Protein AF-A0A069D0A6-F1 (afdb_monomer_lite)

Foldseek 3Di:
DDDDDDDWPKDKDKFAFAPVCVVLVQCCLVVLPCVSVLVTDTDPPHQKMKIWTATPVLFKIWIWIWGDDVPDTDTPDDIRIGGHPSSVVVCVSVVVVPPDPDD

pLDDT: mean 77.09, std 15.59, range [33.62, 91.5]

Secondary structure (DSSP, 8-state):
--PPPS---PEEEEEEE-GGGHHHHHHHHHHT--TGGGGSPB-TT-SEEEEEEE-TTSSEEEEEEEEEETTEEEE-SPPEEEEHHHHHHHHHHHHHH------

Structure (mmCIF, N/CA/C/O backbone):
data_AF-A0A069D0A6-F1
#
_entry.id   AF-A0A069D0A6-F1
#
loop_
_atom_site.group_PDB
_atom_site.id
_atom_site.type_symbol
_atom_site.label_atom_id
_atom_site.label_alt_id
_atom_site.label_comp_id
_atom_site.label_asym_id
_atom_site.label_entity_id
_atom_site.label_seq_id
_atom_site.pdbx_PDB_ins_code
_atom_site.Cartn_x
_atom_site.Cartn_y
_atom_site.Cartn_z
_atom_site.occupancy
_atom_site.B_iso_or_equiv
_atom_site.auth_seq_id
_atom_site.auth_comp_id
_atom_site.auth_asym_id
_atom_site.auth_atom_id
_atom_site.pdbx_PDB_model_num
ATOM 1 N N . MET A 1 1 ? -6.176 -20.694 -6.354 1.00 43.69 1 MET A N 1
ATOM 2 C CA . MET A 1 1 ? -4.826 -20.551 -5.769 1.00 43.69 1 MET A CA 1
ATOM 3 C C . MET A 1 1 ? -3.846 -20.522 -6.924 1.00 43.69 1 MET A C 1
ATOM 5 O O . MET A 1 1 ? -3.759 -21.515 -7.631 1.00 43.69 1 MET A O 1
ATOM 9 N N . VAL A 1 2 ? -3.222 -19.376 -7.195 1.00 44.44 2 VAL A N 1
ATOM 10 C CA . VAL A 1 2 ? -2.264 -19.224 -8.302 1.00 44.44 2 VAL A CA 1
ATOM 11 C C . VAL A 1 2 ? -0.878 -19.098 -7.681 1.00 44.44 2 VAL A C 1
ATOM 13 O O . VAL A 1 2 ? -0.601 -18.132 -6.978 1.00 44.44 2 VAL A O 1
ATOM 16 N N . TYR A 1 3 ? -0.065 -20.134 -7.880 1.00 46.28 3 TYR A N 1
ATOM 17 C CA . TYR A 1 3 ? 1.339 -20.212 -7.481 1.00 46.28 3 TYR A CA 1
ATOM 18 C C . TYR A 1 3 ? 2.176 -19.305 -8.393 1.00 46.28 3 TYR A C 1
ATOM 20 O O . TYR A 1 3 ? 2.193 -19.515 -9.605 1.00 46.28 3 TYR A O 1
ATOM 28 N N . ALA A 1 4 ? 2.898 -18.342 -7.820 1.00 47.50 4 ALA A N 1
ATOM 29 C CA . ALA A 1 4 ? 4.058 -17.734 -8.469 1.00 47.50 4 ALA A CA 1
ATOM 30 C C . ALA A 1 4 ? 5.321 -18.487 -7.999 1.00 47.50 4 ALA A C 1
ATOM 32 O O . ALA A 1 4 ? 5.413 -18.815 -6.813 1.00 47.50 4 ALA A O 1
ATOM 33 N N . PRO A 1 5 ? 6.263 -18.826 -8.898 1.00 43.84 5 PRO A N 1
ATOM 34 C CA . PRO A 1 5 ? 7.428 -19.633 -8.560 1.00 43.84 5 PRO A CA 1
ATOM 35 C C . PRO A 1 5 ? 8.329 -18.923 -7.543 1.00 43.84 5 PRO A C 1
ATOM 37 O O . PRO A 1 5 ? 8.655 -17.744 -7.678 1.00 43.84 5 PRO A O 1
ATOM 40 N N . ALA A 1 6 ? 8.731 -19.682 -6.525 1.00 59.28 6 ALA A N 1
ATOM 41 C CA . ALA A 1 6 ? 9.683 -19.286 -5.502 1.00 59.28 6 ALA A CA 1
ATOM 42 C C . ALA A 1 6 ? 11.030 -18.911 -6.138 1.00 59.28 6 ALA A C 1
ATOM 44 O O . ALA A 1 6 ? 11.638 -19.754 -6.793 1.00 59.28 6 ALA A O 1
ATOM 45 N N . ASN A 1 7 ? 11.443 -17.648 -5.964 1.00 47.53 7 ASN A N 1
ATOM 46 C CA . ASN A 1 7 ? 12.843 -17.206 -5.813 1.00 47.53 7 ASN A CA 1
ATOM 47 C C . ASN A 1 7 ? 13.020 -15.679 -5.686 1.00 47.53 7 ASN A C 1
ATOM 49 O O . ASN A 1 7 ? 14.150 -15.202 -5.622 1.00 47.53 7 ASN A O 1
ATOM 53 N N . MET A 1 8 ? 11.949 -14.892 -5.584 1.00 49.16 8 MET A N 1
ATOM 54 C CA . MET A 1 8 ? 12.048 -13.492 -5.168 1.00 49.16 8 MET A CA 1
ATOM 55 C C . MET A 1 8 ? 11.528 -13.399 -3.737 1.00 49.16 8 MET A C 1
ATOM 57 O O . MET A 1 8 ? 10.323 -13.458 -3.513 1.00 49.16 8 MET A O 1
ATOM 61 N N . VAL A 1 9 ? 12.435 -13.334 -2.759 1.00 55.50 9 VAL A N 1
ATOM 62 C CA . VAL A 1 9 ? 12.079 -13.038 -1.363 1.00 55.50 9 VAL A CA 1
ATOM 63 C C . VAL A 1 9 ? 11.551 -11.607 -1.338 1.00 55.50 9 VAL A C 1
ATOM 65 O O . VAL A 1 9 ? 12.318 -10.662 -1.226 1.00 55.50 9 VAL A O 1
ATOM 68 N N . VAL A 1 10 ? 10.254 -11.417 -1.558 1.00 67.12 10 VAL A N 1
ATOM 69 C CA . VAL A 1 10 ? 9.651 -10.084 -1.518 1.00 67.12 10 VAL A CA 1
ATOM 70 C C . VAL A 1 10 ? 9.651 -9.586 -0.075 1.00 67.12 10 VAL A C 1
ATOM 72 O O . VAL A 1 10 ? 9.298 -10.329 0.841 1.00 67.12 10 VAL A O 1
ATOM 75 N N . ARG A 1 11 ? 10.082 -8.342 0.142 1.00 74.31 11 ARG A N 1
ATOM 76 C CA . ARG A 1 11 ? 9.907 -7.682 1.437 1.00 74.31 11 ARG A CA 1
ATOM 77 C C . ARG A 1 11 ? 8.469 -7.198 1.517 1.00 74.31 11 ARG A C 1
ATOM 79 O O . ARG A 1 11 ? 8.038 -6.434 0.658 1.00 74.31 11 ARG A O 1
ATOM 86 N N . GLU A 1 12 ? 7.746 -7.666 2.523 1.00 80.25 12 GLU A N 1
ATOM 87 C CA . GLU A 1 12 ? 6.431 -7.143 2.875 1.00 80.25 12 GLU A CA 1
ATOM 88 C C . GLU A 1 12 ? 6.618 -6.060 3.940 1.00 80.25 12 GLU A C 1
ATOM 90 O O . GLU A 1 12 ? 7.278 -6.284 4.956 1.00 80.25 12 GLU A O 1
ATOM 95 N N . ALA A 1 13 ? 6.065 -4.880 3.688 1.00 80.88 13 ALA A N 1
ATOM 96 C CA . ALA A 1 13 ? 5.985 -3.794 4.650 1.00 80.88 13 ALA A CA 1
ATOM 97 C C . ALA A 1 13 ? 4.523 -3.380 4.804 1.00 80.88 13 ALA A C 1
ATOM 99 O O . ALA A 1 13 ? 3.746 -3.403 3.848 1.00 80.88 13 ALA A O 1
ATOM 100 N N . VAL A 1 14 ? 4.149 -3.011 6.027 1.00 83.06 14 VAL A N 1
ATOM 101 C CA . VAL A 1 14 ? 2.780 -2.623 6.358 1.00 83.06 14 VAL A CA 1
ATOM 102 C C . VAL A 1 14 ? 2.811 -1.307 7.109 1.00 83.06 14 VAL A C 1
ATOM 104 O O . VAL A 1 14 ? 3.402 -1.223 8.184 1.00 83.06 14 VAL A O 1
ATOM 107 N N . ALA A 1 15 ? 2.151 -0.294 6.560 1.00 84.00 15 ALA A N 1
ATOM 108 C CA . ALA A 1 15 ? 1.984 1.003 7.204 1.00 84.00 15 ALA A CA 1
ATOM 109 C C . ALA A 1 15 ? 0.515 1.223 7.581 1.00 84.00 15 ALA A C 1
ATOM 111 O O . ALA A 1 15 ? -0.398 0.773 6.887 1.00 84.00 15 ALA A O 1
ATOM 112 N N . TYR A 1 16 ? 0.280 1.913 8.692 1.00 86.06 16 TYR A N 1
ATOM 113 C CA . TYR A 1 16 ? -1.058 2.192 9.204 1.00 86.06 16 TYR A CA 1
ATOM 114 C C . TYR A 1 16 ? -1.294 3.698 9.250 1.00 86.06 16 TYR A C 1
ATOM 116 O O . TYR A 1 16 ? -0.422 4.455 9.670 1.00 86.06 16 TYR A O 1
ATOM 124 N N . TYR A 1 17 ? -2.481 4.124 8.829 1.00 86.44 17 TYR A N 1
ATOM 125 C CA . TYR A 1 17 ? -2.833 5.529 8.653 1.00 86.44 17 TYR A CA 1
ATOM 126 C C . TYR A 1 17 ? -4.258 5.835 9.116 1.00 86.44 17 TYR A C 1
ATOM 128 O O . TYR A 1 17 ? -5.128 4.955 9.163 1.00 86.44 17 TYR A O 1
ATOM 136 N N . ASN A 1 18 ? -4.512 7.112 9.406 1.00 86.19 18 ASN A N 1
ATOM 137 C CA . ASN A 1 18 ? -5.834 7.584 9.792 1.00 86.19 18 ASN A CA 1
ATOM 138 C C . ASN A 1 18 ? -6.836 7.539 8.634 1.00 86.19 18 ASN A C 1
ATOM 140 O O . ASN A 1 18 ? -6.500 7.711 7.464 1.00 86.19 18 ASN A O 1
ATOM 144 N N . LEU A 1 19 ? -8.117 7.376 8.974 1.00 84.75 19 LEU A N 1
ATOM 145 C CA . LEU A 1 19 ? -9.211 7.465 8.006 1.00 84.75 19 LEU A CA 1
ATOM 146 C C . LEU A 1 19 ? -9.316 8.861 7.373 1.00 84.75 19 LEU A C 1
ATOM 148 O O . LEU A 1 19 ? -9.757 8.970 6.232 1.00 84.75 19 LEU A O 1
ATOM 152 N N . ARG A 1 20 ? -8.917 9.915 8.099 1.00 86.12 20 ARG A N 1
ATOM 153 C CA . ARG A 1 20 ? -8.944 11.306 7.611 1.00 86.12 20 ARG A CA 1
ATOM 154 C C . ARG A 1 20 ? -8.058 11.507 6.385 1.00 86.12 20 ARG A C 1
ATOM 156 O O . ARG A 1 20 ? -8.439 12.237 5.480 1.00 86.12 20 ARG A O 1
ATOM 163 N N . ASP A 1 21 ? -6.935 10.802 6.337 1.00 85.19 21 ASP A N 1
ATOM 164 C CA . ASP A 1 21 ? -5.945 10.924 5.270 1.00 85.19 21 ASP A CA 1
ATOM 165 C C . ASP A 1 21 ? -6.198 9.936 4.121 1.00 85.19 21 ASP A C 1
ATOM 167 O O . ASP A 1 21 ? -5.440 9.885 3.159 1.00 85.19 21 ASP A O 1
ATOM 171 N N . MET A 1 22 ? -7.285 9.155 4.172 1.00 86.12 22 MET A N 1
ATOM 172 C CA . MET A 1 22 ? -7.584 8.125 3.173 1.00 86.12 22 MET A CA 1
ATOM 173 C C . MET A 1 22 ? -7.626 8.675 1.740 1.00 86.12 22 MET A C 1
ATOM 175 O O . MET A 1 22 ? -7.142 8.013 0.825 1.00 86.12 22 MET A O 1
ATOM 179 N N . GLU A 1 23 ? -8.243 9.837 1.517 1.00 87.00 23 GLU A N 1
ATOM 180 C CA . GLU A 1 23 ? -8.343 10.423 0.170 1.00 87.00 23 GLU A CA 1
ATOM 181 C C . GLU A 1 23 ? -6.974 10.865 -0.349 1.00 87.00 23 GLU A C 1
ATOM 183 O O . GLU A 1 23 ? -6.618 10.540 -1.479 1.00 87.00 23 GLU A O 1
ATOM 188 N N . ILE A 1 24 ? -6.176 11.476 0.526 1.00 87.56 24 ILE A N 1
ATOM 189 C CA . ILE A 1 24 ? -4.803 11.908 0.256 1.00 87.56 24 ILE A CA 1
ATOM 190 C C . ILE A 1 24 ? -3.926 10.698 -0.105 1.00 87.56 24 ILE A C 1
ATOM 192 O O . ILE A 1 24 ? -3.212 10.721 -1.104 1.00 87.56 24 ILE A O 1
ATOM 196 N N . LEU A 1 25 ? -4.038 9.598 0.648 1.00 87.12 25 LEU A N 1
ATOM 197 C CA . LEU A 1 25 ? -3.310 8.352 0.375 1.00 87.12 25 LEU A CA 1
ATOM 198 C C . LEU A 1 25 ? -3.718 7.726 -0.966 1.00 87.12 25 LEU A C 1
ATOM 200 O O . LEU A 1 25 ? -2.874 7.226 -1.709 1.00 87.12 25 LEU A O 1
ATOM 204 N N . LYS A 1 26 ? -5.017 7.738 -1.293 1.00 88.62 26 LYS A N 1
ATOM 205 C CA . LYS A 1 26 ? -5.515 7.214 -2.574 1.00 88.62 26 LYS A CA 1
ATOM 206 C C . LYS A 1 26 ? -4.984 8.018 -3.753 1.00 88.62 26 LYS A C 1
ATOM 208 O O . LYS A 1 26 ? -4.620 7.416 -4.763 1.00 88.62 26 LYS A O 1
ATOM 213 N N . GLU A 1 27 ? -4.985 9.341 -3.632 1.00 89.38 27 GLU A N 1
ATOM 214 C CA . GLU A 1 27 ? -4.511 10.248 -4.673 1.00 89.38 27 GLU A CA 1
ATOM 215 C C . GLU A 1 27 ? -2.995 10.148 -4.841 1.00 89.38 27 GLU A C 1
ATOM 217 O O . GLU A 1 27 ? -2.545 9.869 -5.949 1.00 89.38 27 GLU A O 1
ATOM 222 N N . GLY A 1 28 ? -2.223 10.196 -3.750 1.00 87.69 28 GLY A N 1
ATOM 223 C CA . GLY A 1 28 ? -0.763 10.052 -3.791 1.00 87.69 28 GLY A CA 1
ATOM 224 C C . GLY A 1 28 ? -0.308 8.738 -4.434 1.00 87.69 28 GLY A C 1
ATOM 225 O O . GLY A 1 28 ? 0.558 8.733 -5.309 1.00 87.69 28 GLY A O 1
ATOM 226 N N . LEU A 1 29 ? -0.957 7.611 -4.106 1.00 87.88 29 LEU A N 1
ATOM 227 C CA . LEU A 1 29 ? -0.658 6.326 -4.756 1.00 87.88 29 LEU A CA 1
ATOM 228 C C . LEU A 1 29 ? -1.046 6.303 -6.242 1.00 87.88 29 LEU A C 1
ATOM 230 O O . LEU A 1 29 ? -0.350 5.693 -7.059 1.00 87.88 29 LEU A O 1
ATOM 234 N N . LYS A 1 30 ? -2.155 6.949 -6.609 1.00 88.44 30 LYS A N 1
ATOM 235 C CA . LYS A 1 30 ? -2.635 6.989 -7.994 1.00 88.44 30 LYS A CA 1
ATOM 236 C C . LYS A 1 30 ? -1.759 7.883 -8.873 1.00 88.44 30 LYS A C 1
ATOM 238 O O . LYS A 1 30 ? -1.414 7.484 -9.985 1.00 88.44 30 LYS A O 1
ATOM 243 N N . GLU A 1 31 ? -1.415 9.069 -8.384 1.00 88.19 31 GLU A N 1
ATOM 244 C CA . GLU A 1 31 ? -0.610 10.062 -9.103 1.00 88.19 31 GLU A CA 1
ATOM 245 C C . GLU A 1 31 ? 0.892 9.773 -9.026 1.00 88.19 31 GLU A C 1
ATOM 247 O O . GLU A 1 31 ? 1.650 10.307 -9.832 1.00 88.19 31 GLU A O 1
ATOM 252 N N . LYS A 1 32 ? 1.308 8.853 -8.140 1.00 86.56 32 LYS A N 1
ATOM 253 C CA . LYS A 1 32 ? 2.715 8.537 -7.826 1.00 86.56 32 LYS A CA 1
ATOM 254 C C . LYS A 1 32 ? 3.443 9.714 -7.175 1.00 86.56 32 LYS A C 1
ATOM 256 O O . LYS A 1 32 ? 4.667 9.805 -7.249 1.00 86.56 32 LYS A O 1
ATOM 261 N N . ASP A 1 33 ? 2.685 10.602 -6.543 1.00 83.75 33 ASP A N 1
ATOM 262 C CA . ASP A 1 33 ? 3.227 11.701 -5.765 1.00 83.75 33 ASP A CA 1
ATOM 263 C C . ASP A 1 33 ? 3.375 11.253 -4.308 1.00 83.75 33 ASP A C 1
ATOM 265 O O . ASP A 1 33 ? 2.429 11.231 -3.516 1.00 83.75 33 ASP A O 1
ATOM 269 N N . PHE A 1 34 ? 4.588 10.818 -3.975 1.00 80.75 34 PHE A N 1
ATOM 270 C CA . PHE A 1 34 ? 4.928 10.355 -2.629 1.00 80.75 34 PHE A CA 1
ATOM 271 C C . PHE A 1 34 ? 5.309 11.515 -1.698 1.00 80.75 34 PHE A C 1
ATOM 273 O O . PHE A 1 34 ? 5.375 11.335 -0.485 1.00 80.75 34 PHE A O 1
ATOM 280 N N . SER A 1 35 ? 5.495 12.726 -2.235 1.00 76.00 35 SER A N 1
ATOM 281 C CA . SER A 1 35 ? 5.744 13.930 -1.439 1.00 76.00 35 SER A CA 1
ATOM 282 C C . SER A 1 35 ? 4.522 14.312 -0.607 1.00 76.00 35 SER A C 1
ATOM 284 O O . SER A 1 35 ? 4.662 14.708 0.549 1.00 76.00 35 SER A O 1
ATOM 286 N N . ILE A 1 36 ? 3.316 14.122 -1.148 1.00 73.56 36 ILE A N 1
ATOM 287 C CA . ILE A 1 36 ? 2.066 14.298 -0.401 1.00 73.56 36 ILE A CA 1
ATOM 288 C C . ILE A 1 36 ? 1.966 13.297 0.769 1.00 73.56 36 ILE A C 1
ATOM 290 O O . ILE A 1 36 ? 1.461 13.647 1.839 1.00 73.56 36 ILE A O 1
ATOM 294 N N . LEU A 1 37 ? 2.499 12.079 0.607 1.00 72.75 37 LEU A N 1
ATOM 295 C CA . LEU A 1 37 ? 2.493 11.047 1.652 1.00 72.75 37 LEU A CA 1
ATOM 296 C C . LEU A 1 37 ? 3.416 11.392 2.837 1.00 72.75 37 LEU A C 1
ATOM 298 O O . LEU A 1 37 ? 3.146 10.957 3.954 1.00 72.75 37 LEU A O 1
ATOM 302 N N . HIS A 1 38 ? 4.447 12.224 2.642 1.00 68.31 38 HIS A N 1
ATOM 303 C CA . HIS A 1 38 ? 5.324 12.717 3.720 1.00 68.31 38 HIS A CA 1
ATOM 304 C C . HIS A 1 38 ? 4.580 13.567 4.762 1.00 68.31 38 HIS A C 1
ATOM 306 O O . HIS A 1 38 ? 4.969 13.630 5.927 1.00 68.31 38 HIS A O 1
ATOM 312 N N . ASN A 1 39 ? 3.483 14.214 4.369 1.00 69.12 39 ASN A N 1
ATOM 313 C CA . ASN A 1 39 ? 2.675 15.003 5.298 1.00 69.12 39 ASN A CA 1
ATOM 314 C C . ASN A 1 39 ? 1.695 14.148 6.115 1.00 69.12 39 ASN A C 1
ATOM 316 O O . ASN A 1 39 ? 1.087 14.659 7.060 1.00 69.12 39 ASN A O 1
ATOM 320 N N . VAL A 1 40 ? 1.540 12.864 5.775 1.00 76.12 40 VAL A N 1
ATOM 321 C CA . VAL A 1 40 ? 0.635 11.944 6.463 1.00 76.12 40 VAL A CA 1
ATOM 322 C C . VAL A 1 40 ? 1.406 11.182 7.536 1.00 76.12 40 VAL A C 1
ATOM 324 O O . VAL A 1 40 ? 2.364 10.469 7.251 1.00 76.12 40 VAL A O 1
ATOM 327 N N . LYS A 1 41 ? 0.968 11.302 8.791 1.00 75.56 41 LYS A N 1
ATOM 328 C CA . LYS A 1 41 ? 1.595 10.585 9.907 1.00 75.56 41 LYS A CA 1
ATOM 329 C C . LYS A 1 41 ? 1.191 9.114 9.917 1.00 75.56 41 LYS A C 1
ATOM 331 O O . LYS A 1 41 ? 0.008 8.790 9.818 1.00 75.56 41 LYS A O 1
ATOM 336 N N . ILE A 1 42 ? 2.176 8.245 10.126 1.00 76.88 42 ILE A N 1
ATOM 337 C CA . ILE A 1 42 ? 1.950 6.830 10.414 1.00 76.88 42 ILE A CA 1
ATOM 338 C C . ILE A 1 42 ? 1.411 6.704 11.845 1.00 76.88 42 ILE A C 1
ATOM 340 O O . ILE A 1 42 ? 1.973 7.254 12.793 1.00 76.88 42 ILE A O 1
ATOM 344 N N . GLU A 1 43 ? 0.316 5.970 12.008 1.00 77.94 43 GLU A N 1
ATOM 345 C CA . GLU A 1 43 ? -0.335 5.737 13.296 1.00 77.94 43 GLU A CA 1
ATOM 346 C C . GLU A 1 43 ? -0.444 4.238 13.568 1.00 77.94 43 GLU A C 1
ATOM 348 O O . GLU A 1 43 ? -1.141 3.519 12.854 1.00 77.94 43 GLU A O 1
ATOM 353 N N . GLN A 1 44 ? 0.193 3.754 14.638 1.00 63.25 44 GLN A N 1
ATOM 354 C CA . GLN A 1 44 ? 0.044 2.362 15.061 1.00 63.25 44 GLN A CA 1
ATOM 355 C C . GLN A 1 44 ? -1.418 2.117 15.468 1.00 63.25 44 GLN A C 1
ATOM 357 O O . GLN A 1 44 ? -1.911 2.738 16.407 1.00 63.25 44 GLN A O 1
ATOM 362 N N . ASN A 1 45 ? -2.093 1.190 14.778 1.00 66.44 45 ASN A N 1
ATOM 363 C CA . ASN A 1 45 ? -3.472 0.757 15.051 1.00 66.44 45 ASN A CA 1
ATOM 364 C C . ASN A 1 45 ? -4.595 1.671 14.521 1.00 66.44 45 ASN A C 1
ATOM 366 O O . ASN A 1 45 ? -5.627 1.855 15.169 1.00 66.44 45 ASN A O 1
ATOM 370 N N . SER A 1 46 ? -4.398 2.226 13.327 1.00 76.62 46 SER A N 1
ATOM 371 C CA . SER A 1 46 ? -5.370 3.099 12.671 1.00 76.62 46 SER A CA 1
ATOM 372 C C . SER A 1 46 ? -6.213 2.367 11.609 1.00 76.62 46 SER A C 1
ATOM 374 O O . SER A 1 46 ? -5.951 1.215 11.254 1.00 76.62 46 SER A O 1
ATOM 376 N N . ASN A 1 47 ? -7.289 3.001 11.134 1.00 85.31 47 ASN A N 1
ATOM 377 C CA . ASN A 1 47 ? -8.323 2.332 10.328 1.00 85.31 47 ASN A CA 1
ATOM 378 C C . ASN A 1 47 ? -7.888 2.012 8.893 1.00 85.31 47 ASN A C 1
ATOM 380 O O . ASN A 1 47 ? -8.559 1.221 8.228 1.00 85.31 47 ASN A O 1
ATOM 384 N N . ILE A 1 48 ? -6.837 2.650 8.386 1.00 88.81 48 ILE A N 1
ATOM 385 C CA . ILE A 1 48 ? -6.315 2.411 7.045 1.00 88.81 48 ILE A CA 1
ATOM 386 C C . ILE A 1 48 ? -5.000 1.653 7.165 1.00 88.81 48 ILE A C 1
ATOM 388 O O . ILE A 1 48 ? -4.134 2.012 7.956 1.00 88.81 48 ILE A O 1
ATOM 392 N N . ARG A 1 49 ? -4.857 0.602 6.367 1.00 87.88 49 ARG A N 1
ATOM 393 C CA . ARG A 1 49 ? -3.663 -0.231 6.270 1.00 87.88 49 ARG A CA 1
ATOM 394 C C . ARG A 1 49 ? -3.162 -0.192 4.833 1.00 87.88 49 ARG A C 1
ATOM 396 O O . ARG A 1 49 ? -3.938 -0.426 3.912 1.00 87.88 49 ARG A O 1
ATOM 403 N N . LEU A 1 50 ? -1.886 0.098 4.643 1.00 88.06 50 LEU A N 1
ATOM 404 C CA . LEU A 1 50 ? -1.194 0.042 3.365 1.00 88.06 50 LEU A CA 1
ATOM 405 C C . LEU A 1 50 ? -0.270 -1.172 3.376 1.00 88.06 50 LEU A C 1
ATOM 407 O O . LEU A 1 50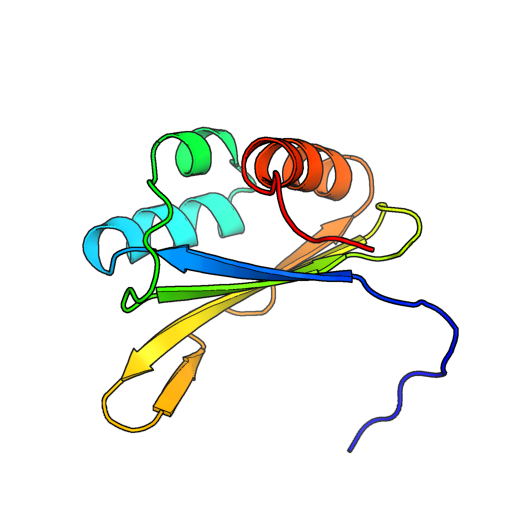 ? 0.687 -1.196 4.146 1.00 88.06 50 LEU A O 1
ATOM 411 N N . ASP A 1 51 ? -0.564 -2.150 2.526 1.00 87.62 51 ASP A N 1
ATOM 412 C CA . ASP A 1 51 ? 0.327 -3.282 2.284 1.00 87.62 51 ASP A CA 1
ATOM 413 C C . ASP A 1 51 ? 1.227 -2.976 1.094 1.00 87.62 51 ASP A C 1
ATOM 415 O O . ASP A 1 51 ? 0.764 -2.510 0.046 1.00 87.62 51 ASP A O 1
ATOM 419 N N . ILE A 1 52 ? 2.517 -3.237 1.272 1.00 86.81 52 ILE A N 1
ATOM 420 C CA . ILE A 1 52 ? 3.576 -2.913 0.327 1.00 86.81 52 ILE A CA 1
ATOM 421 C C . ILE A 1 52 ? 4.419 -4.162 0.124 1.00 86.81 52 ILE A C 1
ATOM 423 O O . ILE A 1 52 ? 4.980 -4.711 1.068 1.00 86.81 52 ILE A O 1
ATOM 427 N N . PHE A 1 53 ? 4.556 -4.575 -1.126 1.00 86.94 53 PHE A N 1
ATOM 428 C CA . PHE A 1 53 ? 5.410 -5.675 -1.537 1.00 86.94 53 PHE A CA 1
ATOM 429 C C . PHE A 1 53 ? 6.532 -5.133 -2.393 1.00 86.94 53 PHE A C 1
ATOM 431 O O . PHE A 1 53 ? 6.286 -4.541 -3.439 1.00 86.94 53 PHE A O 1
ATOM 438 N N . VAL A 1 54 ? 7.765 -5.368 -1.973 1.00 85.06 54 VAL A N 1
ATOM 439 C CA . VAL A 1 54 ? 8.958 -4.873 -2.652 1.00 85.06 54 VAL A CA 1
ATOM 440 C C . VAL A 1 54 ? 9.778 -6.060 -3.122 1.00 85.06 54 VAL A C 1
ATOM 442 O O . VAL A 1 54 ? 10.072 -6.975 -2.350 1.00 85.06 54 VAL A O 1
ATOM 445 N N . SER A 1 55 ? 10.187 -6.046 -4.384 1.00 84.75 55 SER A N 1
ATOM 446 C CA . SER A 1 55 ? 11.128 -7.036 -4.904 1.00 84.75 55 SER A CA 1
ATOM 447 C C . SER A 1 55 ? 12.533 -6.844 -4.309 1.00 84.75 55 SER A C 1
ATOM 449 O O . SER A 1 55 ? 12.933 -5.740 -3.945 1.00 84.75 55 SER A O 1
ATOM 451 N N . MET A 1 56 ? 13.325 -7.916 -4.218 1.00 79.25 56 MET A N 1
ATOM 452 C CA . MET A 1 56 ? 14.695 -7.872 -3.674 1.00 79.25 56 MET A CA 1
ATOM 453 C C . MET A 1 56 ? 15.619 -6.909 -4.415 1.00 79.25 56 MET A C 1
ATOM 455 O O . MET A 1 56 ? 16.456 -6.260 -3.790 1.00 79.25 56 MET A O 1
ATOM 459 N N . ASP A 1 57 ? 15.441 -6.798 -5.728 1.00 80.12 57 ASP A N 1
ATOM 460 C CA . ASP A 1 57 ? 16.176 -5.869 -6.584 1.00 80.12 57 ASP A CA 1
ATOM 461 C C . ASP A 1 57 ? 15.725 -4.407 -6.424 1.00 80.12 57 ASP A C 1
ATOM 463 O O . ASP A 1 57 ? 16.325 -3.523 -7.0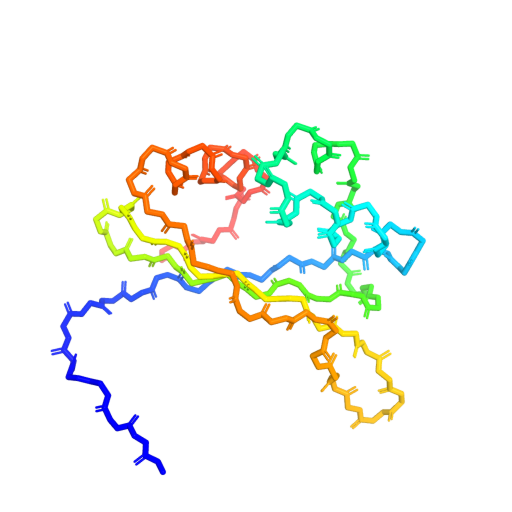30 1.00 80.12 57 ASP A O 1
ATOM 467 N N . LYS A 1 58 ? 14.695 -4.144 -5.601 1.00 81.50 58 LYS A N 1
ATOM 468 C CA . LYS A 1 58 ? 14.065 -2.831 -5.374 1.00 81.50 58 LYS A CA 1
ATOM 469 C C . LYS A 1 58 ? 13.543 -2.157 -6.654 1.00 81.50 58 LYS A C 1
ATOM 471 O O . LYS A 1 58 ? 13.246 -0.968 -6.636 1.00 81.50 58 LYS A O 1
ATOM 476 N N . ARG A 1 59 ? 13.399 -2.904 -7.756 1.00 86.25 59 ARG A N 1
ATOM 477 C CA . ARG A 1 59 ? 12.909 -2.382 -9.050 1.00 86.25 59 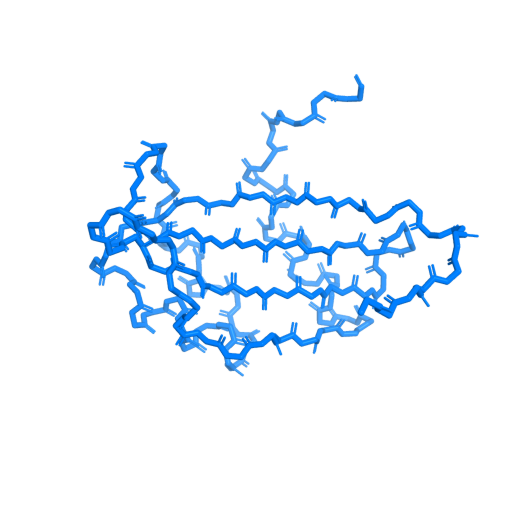ARG A CA 1
ATOM 478 C C . ARG A 1 59 ? 11.412 -2.533 -9.233 1.00 86.25 59 ARG A C 1
ATOM 480 O O . ARG A 1 59 ? 10.859 -2.039 -10.208 1.00 86.25 59 ARG A O 1
ATOM 487 N N . PHE A 1 60 ? 10.761 -3.237 -8.321 1.00 87.31 60 PHE A N 1
ATOM 488 C CA . PHE A 1 60 ? 9.334 -3.475 -8.375 1.00 87.31 60 PHE A CA 1
ATOM 489 C C . PHE A 1 60 ? 8.723 -3.301 -6.997 1.00 87.31 60 PHE A C 1
ATOM 491 O O . PHE A 1 60 ? 9.210 -3.880 -6.020 1.00 87.31 60 PHE A O 1
ATOM 498 N N . VAL A 1 61 ? 7.641 -2.530 -6.954 1.00 87.81 61 VAL A N 1
ATOM 499 C CA . VAL A 1 61 ? 6.816 -2.343 -5.766 1.00 87.81 61 VAL A CA 1
ATOM 500 C C . VAL A 1 61 ? 5.356 -2.554 -6.142 1.00 87.81 61 VAL A C 1
ATOM 502 O O . VAL A 1 61 ? 4.879 -1.995 -7.127 1.00 87.81 61 VAL A O 1
ATOM 505 N N . ALA A 1 62 ? 4.635 -3.331 -5.342 1.00 88.94 62 ALA A N 1
ATOM 506 C CA . ALA A 1 62 ? 3.185 -3.404 -5.382 1.00 88.94 62 ALA A CA 1
ATOM 507 C C . ALA A 1 62 ? 2.611 -2.823 -4.089 1.00 88.94 62 ALA A C 1
ATOM 509 O O . ALA A 1 62 ? 3.022 -3.225 -3.006 1.00 88.94 62 ALA A O 1
ATOM 510 N N . ALA A 1 63 ? 1.663 -1.896 -4.193 1.00 89.25 63 ALA A N 1
ATOM 511 C CA . ALA A 1 63 ? 1.060 -1.229 -3.043 1.00 89.25 63 ALA A CA 1
ATOM 512 C C . ALA A 1 63 ? -0.470 -1.310 -3.095 1.00 89.25 63 ALA A C 1
ATOM 514 O O . ALA A 1 63 ? -1.076 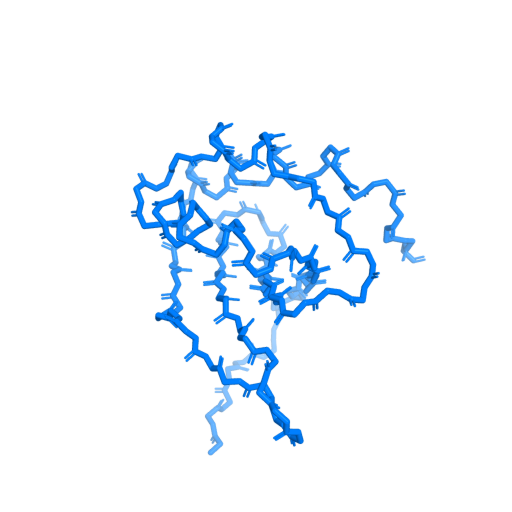-1.116 -4.155 1.00 89.25 63 ALA A O 1
ATOM 515 N N . GLN A 1 64 ? -1.108 -1.576 -1.954 1.00 91.50 64 GLN A N 1
ATOM 516 C CA . GLN A 1 64 ? -2.566 -1.630 -1.853 1.00 91.50 64 GLN A CA 1
ATOM 517 C C . GLN A 1 64 ? -3.083 -1.108 -0.511 1.00 91.50 64 GLN A C 1
ATOM 519 O O . GLN A 1 64 ? -2.613 -1.505 0.552 1.00 91.50 64 GLN A O 1
ATOM 524 N N . LEU A 1 65 ? -4.119 -0.264 -0.567 1.00 90.62 65 LEU A N 1
ATOM 525 C CA . LEU A 1 65 ? -4.812 0.232 0.616 1.00 90.62 65 LEU A CA 1
ATOM 526 C C . LEU A 1 65 ? -6.008 -0.642 0.995 1.00 90.62 65 LEU A C 1
ATOM 528 O O . LEU A 1 65 ? -6.882 -0.969 0.179 1.00 90.62 65 LEU A O 1
ATOM 532 N N . PHE A 1 66 ? -6.104 -0.895 2.290 1.00 89.62 66 PHE A N 1
ATOM 533 C CA . PHE A 1 66 ? -7.189 -1.574 2.964 1.00 89.62 66 PHE A CA 1
ATOM 534 C C . PHE A 1 66 ? -7.798 -0.658 4.017 1.00 89.62 66 PHE A C 1
ATOM 536 O O . PHE A 1 66 ? -7.100 0.026 4.757 1.00 89.62 66 PHE A O 1
ATOM 543 N N . GLN A 1 67 ? -9.119 -0.677 4.113 1.00 89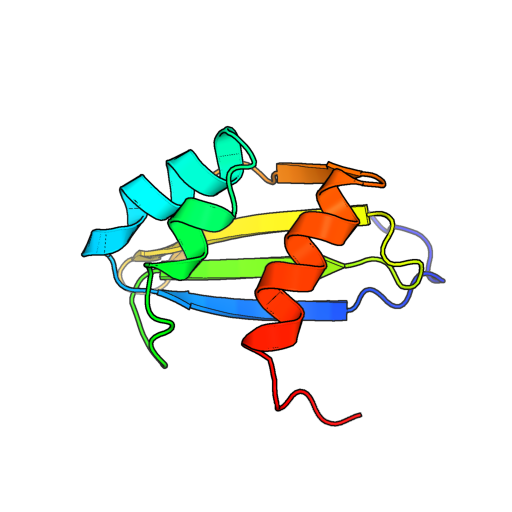.25 67 GLN A N 1
ATOM 544 C CA . GLN A 1 67 ? -9.853 -0.043 5.194 1.00 89.25 67 GLN A CA 1
ATOM 545 C C . GLN A 1 67 ? -10.362 -1.112 6.151 1.00 89.25 67 GLN A C 1
ATOM 547 O O . GLN A 1 67 ? -10.976 -2.099 5.734 1.00 89.25 67 GLN A O 1
ATOM 552 N N . PHE A 1 68 ? -10.160 -0.884 7.441 1.00 85.00 68 PHE A N 1
ATOM 553 C CA . PHE A 1 68 ? -10.821 -1.627 8.492 1.00 85.00 68 PHE A CA 1
ATOM 554 C C . PHE A 1 68 ? -12.309 -1.263 8.517 1.00 85.00 68 PHE A C 1
ATOM 556 O O . PHE A 1 68 ? -12.708 -0.132 8.800 1.00 85.00 68 PHE A O 1
ATOM 563 N N . VAL A 1 69 ? -13.134 -2.249 8.200 1.00 81.62 69 VAL A N 1
ATOM 564 C CA . VAL A 1 69 ? -14.584 -2.242 8.393 1.00 81.62 69 VAL A CA 1
ATOM 565 C C . VAL A 1 69 ? -14.846 -3.244 9.521 1.00 81.62 69 VAL A C 1
ATOM 567 O O . VAL A 1 69 ? -14.098 -4.218 9.614 1.00 81.62 69 VAL A O 1
ATOM 570 N N . PRO A 1 70 ? -15.851 -3.064 10.399 1.00 81.19 70 PRO A N 1
ATOM 571 C CA . PRO A 1 70 ? -16.076 -3.994 11.501 1.00 81.19 70 PRO A CA 1
ATOM 572 C C . PRO A 1 70 ? -15.977 -5.456 11.048 1.00 81.19 70 PRO A C 1
ATOM 574 O O . PRO A 1 70 ? -16.658 -5.873 10.108 1.00 81.19 70 PRO A O 1
ATOM 577 N N . TYR A 1 71 ? -15.079 -6.197 11.703 1.00 73.50 71 TYR A N 1
ATOM 578 C CA . TYR A 1 71 ? -14.791 -7.617 11.480 1.00 73.50 71 TYR A CA 1
ATOM 579 C C . TYR A 1 71 ? -14.067 -7.996 10.168 1.00 73.50 71 TYR A C 1
ATOM 581 O O . TYR A 1 71 ? -13.881 -9.189 9.932 1.00 73.50 71 TYR A O 1
ATOM 589 N N . ARG A 1 72 ? -13.627 -7.044 9.318 1.00 81.94 72 ARG A N 1
ATOM 590 C CA . ARG A 1 72 ? -12.818 -7.343 8.110 1.00 81.94 72 ARG A CA 1
ATOM 591 C C . ARG A 1 72 ? -12.052 -6.150 7.516 1.00 81.94 72 ARG A C 1
ATOM 593 O O . ARG A 1 72 ? -12.552 -5.031 7.464 1.00 81.94 72 ARG A O 1
ATOM 600 N N . TYR A 1 73 ? -10.895 -6.420 6.914 1.00 80.38 73 TYR A N 1
ATOM 601 C CA . TYR A 1 73 ? -10.222 -5.472 6.020 1.00 80.38 73 TYR A CA 1
ATOM 602 C C . TYR A 1 73 ? -10.827 -5.540 4.614 1.00 80.38 73 TYR A C 1
ATOM 604 O O . TYR A 1 73 ? -10.934 -6.616 4.023 1.00 80.38 73 TYR A O 1
ATOM 612 N N . LYS A 1 74 ? -11.241 -4.392 4.072 1.00 87.44 74 LYS A N 1
ATOM 613 C CA . LYS A 1 74 ? -11.759 -4.262 2.706 1.00 87.44 74 LYS A CA 1
ATOM 614 C C . LYS A 1 74 ? -10.769 -3.464 1.866 1.00 87.44 74 LYS A C 1
ATOM 616 O O . LYS A 1 74 ? -10.425 -2.347 2.237 1.00 87.44 74 LYS A O 1
ATOM 621 N N . ALA A 1 75 ? -10.360 -4.006 0.722 1.00 88.62 75 ALA A N 1
ATOM 622 C CA . ALA A 1 75 ? -9.566 -3.259 -0.248 1.00 88.62 75 ALA A CA 1
ATOM 623 C C . ALA A 1 75 ? -10.343 -2.020 -0.723 1.00 88.62 75 ALA A C 1
ATOM 625 O O . ALA A 1 75 ? -11.494 -2.129 -1.161 1.00 88.62 75 ALA A O 1
ATOM 626 N N . ILE A 1 76 ? -9.716 -0.850 -0.612 1.00 89.06 76 ILE A N 1
ATOM 627 C CA . ILE A 1 76 ? -10.285 0.438 -1.041 1.00 89.06 76 ILE A CA 1
ATOM 628 C C . ILE A 1 76 ? -9.630 0.978 -2.311 1.00 89.06 76 ILE A C 1
ATOM 630 O O . ILE A 1 76 ? -10.163 1.913 -2.908 1.00 89.06 76 ILE A O 1
ATOM 634 N N . THR A 1 77 ? -8.514 0.381 -2.734 1.00 89.12 77 THR A N 1
ATOM 635 C CA . THR A 1 77 ? -7.843 0.667 -4.004 1.00 89.12 77 THR A CA 1
ATOM 636 C C . THR A 1 77 ? -7.537 -0.618 -4.771 1.00 89.12 77 THR A C 1
ATOM 638 O O . THR A 1 77 ? -7.437 -1.696 -4.167 1.00 89.12 77 THR A O 1
ATOM 641 N N . PRO A 1 78 ? -7.353 -0.525 -6.102 1.00 88.50 78 PRO A N 1
ATOM 642 C CA . PRO A 1 78 ? -6.640 -1.566 -6.831 1.00 88.50 78 PRO A CA 1
ATOM 643 C C . PRO A 1 78 ? -5.206 -1.709 -6.300 1.00 88.50 78 PRO A C 1
ATOM 645 O O . PRO A 1 78 ? -4.713 -0.859 -5.553 1.00 88.50 78 PRO A O 1
ATOM 648 N N . ILE A 1 79 ? -4.549 -2.794 -6.702 1.00 89.12 79 ILE A N 1
ATOM 649 C CA . ILE A 1 79 ? -3.109 -2.953 -6.509 1.00 89.12 79 ILE A CA 1
ATOM 650 C C . ILE A 1 79 ? -2.416 -2.021 -7.503 1.00 89.12 79 ILE A C 1
ATOM 652 O O . ILE A 1 79 ? -2.647 -2.123 -8.711 1.00 89.12 79 ILE A O 1
ATOM 656 N N . TYR A 1 80 ? -1.589 -1.114 -6.994 1.00 89.81 80 TYR A N 1
ATOM 657 C CA . TYR A 1 80 ? -0.730 -0.271 -7.812 1.00 89.81 80 TYR A CA 1
ATOM 658 C C . TYR A 1 80 ? 0.622 -0.942 -7.985 1.00 89.81 80 TYR A C 1
ATOM 660 O O . TYR A 1 80 ? 1.207 -1.405 -7.012 1.00 89.81 80 TYR A O 1
ATOM 668 N N . TYR A 1 81 ? 1.104 -0.978 -9.223 1.00 90.00 81 TYR A N 1
ATOM 669 C CA . TYR A 1 81 ? 2.405 -1.530 -9.571 1.00 90.00 81 TYR A CA 1
ATOM 670 C C . TYR A 1 81 ? 3.334 -0.400 -10.002 1.00 90.00 81 TYR A C 1
ATOM 672 O O . TYR A 1 81 ? 3.023 0.354 -10.930 1.00 90.00 81 TYR A O 1
ATOM 680 N N . TYR A 1 82 ? 4.473 -0.299 -9.332 1.00 88.81 82 TYR A N 1
ATOM 681 C CA . TYR A 1 82 ? 5.530 0.654 -9.629 1.00 88.81 82 TYR A CA 1
ATOM 682 C C . TYR A 1 82 ? 6.775 -0.095 -10.092 1.00 88.81 82 TYR A C 1
ATOM 684 O O . TYR A 1 82 ? 7.100 -1.163 -9.569 1.00 88.81 82 TYR A O 1
ATOM 692 N N . TYR A 1 83 ? 7.463 0.485 -11.072 1.00 89.31 83 TYR A N 1
ATOM 693 C CA . TYR A 1 83 ? 8.638 -0.096 -11.710 1.00 89.31 83 TYR A CA 1
ATOM 694 C C . TYR A 1 83 ? 9.790 0.913 -11.725 1.00 89.31 83 TYR A C 1
ATOM 696 O O . TYR A 1 83 ? 9.553 2.124 -11.798 1.00 89.31 83 TYR A O 1
ATOM 704 N N . ASP A 1 84 ? 11.014 0.393 -11.659 1.00 89.38 84 ASP A N 1
ATOM 705 C CA . ASP A 1 84 ? 12.284 1.107 -11.819 1.00 89.38 84 ASP A CA 1
ATOM 706 C C . ASP A 1 84 ? 12.372 2.388 -10.967 1.00 89.38 84 ASP A C 1
ATOM 708 O O . ASP A 1 84 ? 12.343 2.315 -9.740 1.00 89.38 84 ASP A O 1
ATOM 712 N N . GLU A 1 85 ? 12.467 3.566 -11.585 1.00 89.06 85 GLU A N 1
ATOM 713 C CA . GLU A 1 85 ? 12.637 4.849 -10.886 1.00 89.06 85 GLU A CA 1
ATOM 714 C C . GLU A 1 85 ? 11.480 5.166 -9.931 1.00 89.06 85 GLU A C 1
ATOM 716 O O . GLU A 1 85 ? 11.697 5.690 -8.841 1.00 89.06 85 GLU A O 1
ATOM 721 N N . ILE A 1 86 ? 10.247 4.798 -10.295 1.00 87.56 86 ILE A N 1
ATOM 722 C CA . ILE A 1 86 ? 9.070 5.045 -9.448 1.00 87.56 86 ILE A CA 1
ATOM 723 C C . ILE A 1 86 ? 9.120 4.137 -8.215 1.00 87.56 86 ILE A C 1
ATOM 725 O O . ILE A 1 86 ? 8.771 4.566 -7.118 1.00 87.56 86 ILE A O 1
ATOM 729 N N . ALA A 1 87 ? 9.576 2.892 -8.391 1.00 86.81 87 ALA A N 1
ATOM 730 C CA . ALA A 1 87 ? 9.786 1.966 -7.284 1.00 86.81 87 ALA A CA 1
ATOM 731 C C . ALA A 1 87 ? 10.876 2.483 -6.333 1.00 86.81 87 ALA A C 1
ATOM 733 O O . ALA A 1 87 ? 10.686 2.439 -5.122 1.00 86.81 87 ALA A O 1
ATOM 734 N N . LEU A 1 88 ? 11.974 3.032 -6.862 1.00 86.44 88 LEU A N 1
ATOM 735 C CA . LEU A 1 88 ? 13.034 3.632 -6.048 1.00 86.44 88 LEU A CA 1
ATOM 736 C C . LEU A 1 88 ? 12.541 4.856 -5.266 1.00 86.44 88 LEU A C 1
ATOM 738 O O . LEU A 1 88 ? 12.738 4.898 -4.058 1.00 86.44 88 LEU A O 1
ATOM 742 N N . ASN A 1 89 ? 11.831 5.782 -5.915 1.00 86.62 89 ASN A N 1
ATOM 743 C CA . ASN A 1 89 ? 11.279 6.973 -5.259 1.00 86.62 89 ASN A CA 1
ATOM 744 C C . ASN A 1 89 ? 10.280 6.605 -4.144 1.00 86.62 89 ASN A C 1
ATOM 746 O O . ASN A 1 89 ? 10.287 7.179 -3.057 1.00 86.62 89 ASN A O 1
ATOM 750 N N . PHE A 1 90 ? 9.445 5.589 -4.387 1.00 85.06 90 PHE A N 1
ATOM 751 C CA . PHE A 1 90 ? 8.562 5.032 -3.365 1.00 85.06 90 PHE A CA 1
ATOM 752 C C . PHE A 1 90 ? 9.371 4.458 -2.195 1.00 85.06 90 PHE A C 1
ATOM 754 O O . PHE A 1 90 ? 9.071 4.723 -1.036 1.00 85.06 90 PHE A O 1
ATOM 761 N N . MET A 1 91 ? 10.420 3.686 -2.486 1.00 81.38 91 MET A N 1
ATOM 762 C CA . MET A 1 91 ? 11.272 3.098 -1.454 1.00 81.38 91 MET A CA 1
ATOM 763 C C . MET A 1 91 ? 12.009 4.146 -0.630 1.00 81.38 91 MET A C 1
ATOM 765 O O . MET A 1 91 ? 12.102 3.963 0.575 1.00 81.38 91 MET A O 1
ATOM 769 N N . GLU A 1 92 ? 12.492 5.236 -1.225 1.00 81.50 92 GLU A N 1
ATOM 770 C CA . GLU A 1 92 ? 13.114 6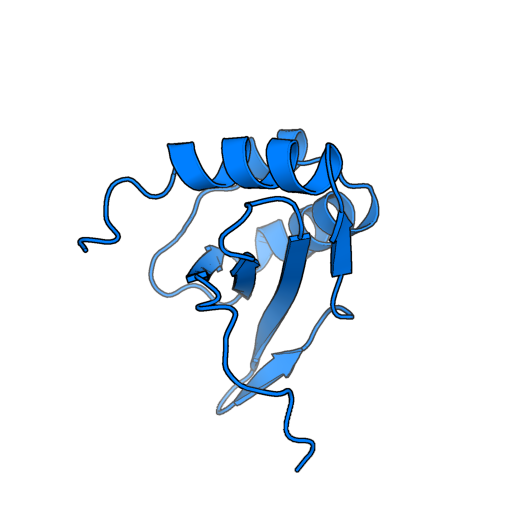.332 -0.471 1.00 81.50 92 GLU A CA 1
ATOM 771 C C . GLU A 1 92 ? 12.144 6.952 0.541 1.00 81.50 92 GLU A C 1
ATOM 773 O O . GLU A 1 92 ? 12.547 7.240 1.667 1.00 81.50 92 GLU A O 1
ATOM 778 N N . TYR A 1 93 ? 10.861 7.089 0.194 1.00 75.12 93 TYR A N 1
ATOM 779 C CA . TYR A 1 93 ? 9.841 7.541 1.143 1.00 75.12 93 TYR A CA 1
ATOM 780 C C . TYR A 1 93 ? 9.670 6.557 2.315 1.00 75.12 93 TYR A C 1
ATOM 782 O O . TYR A 1 93 ? 9.699 6.971 3.471 1.00 75.12 93 TYR A O 1
ATOM 790 N N . PHE A 1 94 ? 9.559 5.253 2.045 1.00 70.12 94 PHE A N 1
ATOM 791 C CA . PHE A 1 94 ? 9.318 4.265 3.104 1.00 70.12 94 PHE A CA 1
ATOM 792 C C . PHE A 1 94 ? 10.568 3.883 3.917 1.00 70.12 94 PHE A C 1
ATOM 794 O O . PHE A 1 94 ? 10.438 3.561 5.094 1.00 70.12 94 PHE A O 1
ATOM 801 N N . ASP A 1 95 ? 11.775 3.931 3.348 1.00 65.25 95 ASP A N 1
ATOM 802 C CA . ASP A 1 95 ? 13.031 3.602 4.051 1.00 65.25 95 ASP A CA 1
ATOM 803 C C . ASP A 1 95 ? 13.330 4.609 5.180 1.00 65.25 95 ASP A C 1
ATOM 805 O O . ASP A 1 95 ? 13.836 4.221 6.231 1.00 65.25 95 ASP A O 1
ATOM 809 N N . ASN A 1 96 ? 12.924 5.878 5.018 1.00 54.16 96 ASN A N 1
ATOM 810 C CA . ASN A 1 96 ? 13.074 6.917 6.045 1.00 54.16 96 ASN A CA 1
ATOM 811 C C . ASN A 1 96 ? 12.135 6.734 7.256 1.00 54.16 96 ASN A C 1
ATOM 813 O O . ASN A 1 96 ? 12.501 7.115 8.368 1.00 54.16 96 ASN A O 1
ATOM 817 N N . ASP A 1 97 ? 10.957 6.129 7.067 1.00 52.25 97 ASP A N 1
ATOM 818 C CA . ASP A 1 97 ? 9.977 5.878 8.138 1.00 52.25 97 ASP A CA 1
ATOM 819 C C . ASP A 1 97 ? 10.126 4.479 8.777 1.00 52.25 97 ASP A C 1
ATOM 821 O O . ASP A 1 97 ? 9.756 4.277 9.936 1.00 52.25 97 ASP A O 1
ATOM 825 N N . PHE A 1 98 ? 10.730 3.510 8.077 1.00 48.47 98 PHE A N 1
ATOM 826 C CA . PHE A 1 98 ? 10.990 2.153 8.581 1.00 48.47 98 PHE A CA 1
ATOM 827 C C . PHE A 1 98 ? 12.387 1.999 9.207 1.00 48.47 98 PHE A C 1
ATOM 829 O O . PHE A 1 98 ? 13.150 1.088 8.881 1.00 48.47 98 PHE A O 1
ATOM 836 N N . CYS A 1 99 ? 12.700 2.815 10.214 1.00 37.47 99 CYS A N 1
ATOM 837 C CA . CYS A 1 99 ? 13.757 2.477 11.171 1.00 37.47 99 CYS A CA 1
ATOM 838 C C . CYS A 1 99 ? 13.220 1.461 12.198 1.00 37.47 99 CYS A C 1
ATOM 840 O O . CYS A 1 99 ? 13.015 1.813 13.347 1.00 37.47 99 CYS A O 1
ATOM 842 N N . GLU A 1 100 ? 12.892 0.242 11.755 1.00 38.38 100 GLU A N 1
ATOM 843 C CA . GLU A 1 100 ? 12.796 -1.015 12.532 1.00 38.38 100 GLU A CA 1
ATOM 844 C C . GLU A 1 100 ? 11.976 -2.057 11.748 1.00 38.38 100 GLU A C 1
ATOM 846 O O . GLU A 1 100 ? 10.843 -2.392 12.083 1.00 38.38 100 GLU A O 1
ATOM 851 N N . ILE A 1 101 ? 12.576 -2.657 10.720 1.00 36.31 101 ILE A N 1
ATOM 852 C CA . ILE A 1 101 ? 12.309 -4.074 10.445 1.00 36.31 101 ILE A CA 1
ATOM 853 C C . ILE A 1 101 ? 13.657 -4.771 10.548 1.00 36.31 101 ILE A C 1
ATOM 855 O O . ILE A 1 101 ? 14.438 -4.822 9.597 1.00 36.31 101 ILE A O 1
ATOM 859 N N . LYS A 1 102 ? 13.967 -5.210 11.773 1.00 33.62 102 LYS A N 1
ATOM 860 C CA . LYS A 1 102 ? 15.116 -6.067 12.060 1.00 33.62 102 LYS A CA 1
ATOM 861 C C . LYS A 1 102 ? 15.090 -7.277 11.124 1.00 33.62 102 LYS A C 1
ATOM 863 O O . LYS A 1 102 ? 14.068 -7.952 11.013 1.00 33.62 102 LYS A O 1
ATOM 868 N N . LEU A 1 103 ? 16.239 -7.487 10.484 1.00 35.69 103 LEU A N 1
ATOM 869 C CA . LEU A 1 103 ? 16.691 -8.756 9.914 1.00 35.69 103 LEU A CA 1
ATOM 870 C C . LEU A 1 103 ? 16.575 -9.895 10.936 1.00 35.69 103 LEU A C 1
ATOM 872 O O . LEU A 1 103 ? 16.821 -9.624 12.136 1.00 35.69 103 LEU A O 1
#

Sequence (103 aa):
MVYAPANMVVREAVAYYNLRDMEILKEGLKEKDFSILHNVKIEQNSNIRLDIFVSMDKRFVAAQLFQFVPYRYKAITPIYYYYDEIALNFMEYFDNDFCEIKL

Organism: NCBI:txid1121097

Radius of gyration: 13.68 Å; chains: 1; bounding box: 33×36×27 Å